Protein AF-E0WTP1-F1 (afdb_monomer_lite)

Structure (mmCIF, N/CA/C/O backbone):
data_AF-E0WTP1-F1
#
_entry.id   AF-E0WTP1-F1
#
loop_
_atom_site.group_PDB
_atom_site.id
_atom_site.type_symbol
_atom_site.label_atom_id
_atom_site.label_alt_id
_atom_site.label_comp_id
_atom_site.label_asym_id
_atom_site.label_entity_id
_atom_site.label_seq_id
_atom_site.pdbx_PDB_ins_code
_atom_site.Cartn_x
_atom_site.Cartn_y
_atom_site.Cartn_z
_atom_site.occupancy
_atom_site.B_iso_or_equiv
_atom_site.auth_seq_id
_atom_site.auth_comp_id
_atom_site.auth_asym_id
_atom_site.auth_atom_id
_atom_site.pdbx_PDB_model_num
ATOM 1 N N . MET A 1 1 ? 12.013 26.758 -5.369 1.00 55.50 1 MET A N 1
ATOM 2 C CA . MET A 1 1 ? 10.689 26.614 -6.030 1.00 55.50 1 MET A CA 1
ATOM 3 C C . MET A 1 1 ? 10.689 25.298 -6.785 1.00 55.50 1 MET A C 1
ATOM 5 O O . MET A 1 1 ? 11.693 25.031 -7.434 1.00 55.50 1 MET A O 1
ATOM 9 N N . LEU A 1 2 ? 9.640 24.478 -6.653 1.00 48.84 2 LEU A N 1
ATOM 10 C CA . LEU A 1 2 ? 9.527 23.206 -7.373 1.00 48.84 2 LEU A CA 1
ATOM 11 C C . LEU A 1 2 ? 8.670 23.411 -8.627 1.00 48.84 2 LEU A C 1
ATOM 13 O O . LEU A 1 2 ? 7.557 23.926 -8.517 1.00 48.84 2 LEU A O 1
ATOM 17 N N . VAL A 1 3 ? 9.185 23.055 -9.804 1.00 50.84 3 VAL A N 1
ATOM 18 C CA . VAL A 1 3 ? 8.462 23.188 -11.080 1.00 50.84 3 VAL A CA 1
ATOM 19 C C . VAL A 1 3 ? 8.437 21.849 -11.796 1.00 50.84 3 VAL A C 1
ATOM 21 O O . VAL A 1 3 ? 9.481 21.232 -11.998 1.00 50.84 3 VAL A O 1
ATOM 24 N N . ASN A 1 4 ? 7.246 21.426 -12.212 1.00 54.38 4 ASN A N 1
ATOM 25 C CA . ASN A 1 4 ? 7.058 20.210 -12.990 1.00 54.38 4 ASN A CA 1
ATOM 26 C C . ASN A 1 4 ? 7.478 20.453 -14.451 1.00 54.38 4 ASN A C 1
ATOM 28 O O . ASN A 1 4 ? 6.898 21.308 -15.123 1.00 54.38 4 ASN A O 1
ATOM 32 N N . GLN A 1 5 ? 8.471 19.706 -14.944 1.00 54.81 5 GLN A N 1
ATOM 33 C CA . GLN A 1 5 ? 8.899 19.734 -16.352 1.00 54.81 5 GLN A CA 1
ATOM 34 C C . GLN A 1 5 ? 8.625 18.407 -17.076 1.00 54.81 5 GLN A C 1
ATOM 36 O O . GLN A 1 5 ? 9.359 17.986 -17.972 1.00 54.81 5 GLN A O 1
ATOM 41 N N . GLY A 1 6 ? 7.562 17.707 -16.684 1.00 63.69 6 GLY A N 1
ATOM 42 C CA . GLY A 1 6 ? 7.139 16.449 -17.292 1.00 63.69 6 GLY A CA 1
ATOM 43 C C . GLY A 1 6 ? 7.924 15.234 -16.794 1.00 63.69 6 GLY A C 1
ATOM 44 O O . GLY A 1 6 ? 7.341 14.365 -16.153 1.00 63.69 6 GLY A O 1
ATOM 45 N N . ARG A 1 7 ? 9.237 15.155 -17.070 1.00 54.88 7 ARG A N 1
ATOM 46 C CA . ARG A 1 7 ? 10.092 14.007 -16.680 1.00 54.88 7 ARG A CA 1
ATOM 47 C C . ARG A 1 7 ? 10.776 14.176 -15.320 1.00 54.88 7 ARG A C 1
ATOM 49 O O . ARG A 1 7 ? 11.062 13.169 -14.679 1.00 54.88 7 ARG A O 1
ATOM 56 N N . TYR A 1 8 ? 10.986 15.419 -14.883 1.00 54.97 8 TYR A N 1
ATOM 57 C CA . TYR A 1 8 ? 11.596 15.775 -13.602 1.00 54.97 8 TYR A CA 1
ATOM 58 C C . TYR A 1 8 ? 10.836 16.919 -12.908 1.00 54.97 8 TYR A C 1
ATOM 60 O O . TYR A 1 8 ? 10.364 17.848 -13.568 1.00 54.97 8 TYR A O 1
ATOM 68 N N . ASP A 1 9 ? 10.724 16.839 -11.586 1.00 64.75 9 ASP A N 1
ATOM 69 C CA . ASP A 1 9 ? 10.440 17.942 -10.688 1.00 64.75 9 ASP A CA 1
ATOM 70 C C . ASP A 1 9 ? 11.772 18.640 -10.444 1.00 64.75 9 ASP A C 1
ATOM 72 O O . ASP A 1 9 ? 12.748 18.017 -10.031 1.00 64.75 9 ASP A O 1
ATOM 76 N N . VAL A 1 10 ? 11.845 19.932 -10.739 1.00 67.62 10 VAL A N 1
ATOM 77 C CA . VAL A 1 10 ? 13.088 20.690 -10.586 1.00 67.62 10 VAL A CA 1
ATOM 78 C C . VAL A 1 10 ? 12.985 21.544 -9.337 1.00 67.62 10 VAL A C 1
ATOM 80 O O . VAL A 1 10 ? 12.132 22.429 -9.266 1.00 67.62 10 VAL A O 1
ATOM 83 N N . LEU A 1 11 ? 13.856 21.293 -8.359 1.00 66.31 11 LEU A N 1
ATOM 84 C CA . LEU A 1 11 ? 14.077 22.196 -7.238 1.00 66.31 11 LEU A CA 1
ATOM 85 C C . LEU A 1 11 ? 15.126 23.224 -7.634 1.00 66.31 11 LEU A C 1
ATOM 87 O O . LEU A 1 11 ? 16.300 22.904 -7.799 1.00 66.31 11 LEU A O 1
ATOM 91 N N . THR A 1 12 ? 14.698 24.474 -7.709 1.00 80.19 12 THR A N 1
ATOM 92 C CA . THR A 1 12 ? 15.610 25.609 -7.804 1.00 80.19 12 THR A CA 1
ATOM 93 C C . THR A 1 12 ? 15.882 26.177 -6.413 1.00 80.19 12 THR A C 1
ATOM 95 O O . THR A 1 12 ? 14.930 26.566 -5.716 1.00 80.19 12 THR A O 1
ATOM 98 N N . VAL A 1 13 ? 17.161 26.256 -6.037 1.00 81.19 13 VAL A N 1
ATOM 99 C CA . VAL A 1 13 ? 17.663 26.909 -4.819 1.00 81.19 13 VAL A CA 1
ATOM 100 C C . VAL A 1 13 ? 18.606 28.041 -5.222 1.00 81.19 13 VAL A C 1
ATOM 102 O O . VAL A 1 13 ? 19.482 27.856 -6.059 1.00 81.19 13 VAL A O 1
ATOM 105 N N . THR A 1 14 ? 18.443 29.225 -4.636 1.00 86.12 14 THR A N 1
ATOM 106 C CA . THR A 1 14 ? 19.376 30.341 -4.844 1.00 86.12 14 THR A CA 1
ATOM 107 C C . THR A 1 14 ? 20.302 30.448 -3.641 1.00 86.12 14 THR A C 1
ATOM 109 O O . THR A 1 14 ? 19.831 30.645 -2.521 1.00 86.12 14 THR A O 1
ATOM 112 N N . ILE A 1 15 ? 21.611 30.330 -3.867 1.00 79.88 15 ILE A N 1
ATOM 113 C CA . ILE A 1 15 ? 22.646 30.464 -2.836 1.00 79.88 15 ILE A CA 1
ATOM 114 C C . ILE A 1 15 ? 23.681 31.475 -3.336 1.00 79.88 15 ILE A C 1
ATOM 116 O O . ILE A 1 15 ? 24.300 31.268 -4.376 1.00 79.88 15 ILE A O 1
ATOM 120 N N . ASN A 1 16 ? 23.883 32.569 -2.592 1.00 85.62 16 ASN A N 1
ATOM 121 C CA . ASN A 1 16 ? 24.826 33.648 -2.933 1.00 85.62 16 ASN A CA 1
ATOM 122 C C . ASN A 1 16 ? 24.645 34.188 -4.366 1.00 85.62 16 ASN A C 1
ATOM 124 O O . ASN A 1 16 ? 25.599 34.218 -5.145 1.00 85.62 16 ASN A O 1
ATOM 128 N N . ASP A 1 17 ? 23.409 34.544 -4.729 1.00 85.44 17 ASP A N 1
ATOM 129 C CA . ASP A 1 17 ? 23.017 35.033 -6.064 1.00 85.44 17 ASP A CA 1
ATOM 130 C C . ASP A 1 17 ? 23.322 34.076 -7.231 1.00 85.44 17 ASP A C 1
ATOM 132 O O . ASP A 1 17 ? 23.240 34.453 -8.401 1.00 85.44 17 ASP A O 1
ATOM 136 N N . LYS A 1 18 ? 23.634 32.810 -6.932 1.00 76.88 18 LYS A N 1
ATOM 137 C CA . LYS A 1 18 ? 23.746 31.738 -7.918 1.00 76.88 18 LYS A CA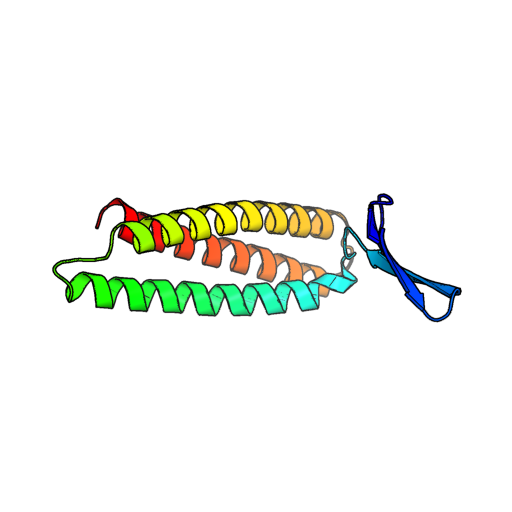 1
ATOM 138 C C . LYS A 1 18 ? 22.563 30.798 -7.798 1.00 76.88 18 LYS A C 1
ATOM 140 O O . LYS A 1 18 ? 22.194 30.367 -6.707 1.00 76.88 18 LYS A O 1
ATOM 145 N N . GLU A 1 19 ? 21.968 30.497 -8.941 1.00 89.31 19 GLU A N 1
ATOM 146 C CA . GLU A 1 19 ? 20.878 29.541 -9.053 1.00 89.31 19 GLU A CA 1
ATOM 147 C C . GLU A 1 19 ? 21.453 28.127 -9.200 1.00 89.31 19 GLU A C 1
ATOM 149 O O . GLU A 1 19 ? 22.169 27.837 -10.158 1.00 89.31 19 GLU A O 1
ATOM 154 N N . GLU A 1 20 ? 21.139 27.254 -8.249 1.00 83.38 20 GLU A N 1
ATOM 155 C CA . GLU A 1 20 ? 21.410 25.822 -8.312 1.00 83.38 20 GLU A CA 1
ATOM 156 C C . GLU A 1 20 ? 20.105 25.077 -8.614 1.00 83.38 20 GLU A C 1
ATOM 158 O O . GLU A 1 20 ? 19.046 25.375 -8.050 1.00 83.38 20 GLU A O 1
ATOM 163 N N . LYS A 1 21 ? 20.172 24.119 -9.542 1.00 84.62 21 LYS A N 1
ATOM 164 C CA . LYS A 1 21 ? 19.029 23.312 -9.973 1.00 84.62 21 LYS A CA 1
ATOM 165 C C . LYS A 1 21 ? 19.283 21.855 -9.631 1.00 84.62 21 LYS A C 1
ATOM 167 O O . LYS A 1 21 ? 20.293 21.293 -10.042 1.00 84.62 21 LYS A O 1
ATOM 172 N N . HIS A 1 22 ? 18.330 21.248 -8.938 1.00 69.19 22 HIS A N 1
ATOM 173 C CA . HIS A 1 22 ? 18.320 19.821 -8.646 1.00 69.19 22 HIS A CA 1
ATOM 174 C C . HIS A 1 22 ? 17.117 19.180 -9.330 1.00 69.19 22 HIS A C 1
ATOM 176 O O . HIS A 1 22 ? 15.972 19.551 -9.068 1.00 69.19 22 HIS A O 1
ATOM 182 N N . GLU A 1 23 ? 17.382 18.234 -10.226 1.00 67.88 23 GLU A N 1
ATOM 183 C CA . GLU A 1 23 ? 16.361 17.518 -10.989 1.00 67.88 23 GLU A CA 1
ATOM 184 C C . GLU A 1 23 ? 15.982 16.214 -10.276 1.00 67.88 23 GLU A C 1
ATOM 186 O O . GLU A 1 23 ? 16.836 15.374 -9.992 1.00 67.88 23 GLU A O 1
ATOM 191 N N . PHE A 1 24 ? 14.691 16.023 -10.015 1.00 51.00 24 PHE A N 1
ATOM 192 C CA . PHE A 1 24 ? 14.128 14.829 -9.387 1.00 51.00 24 PHE A CA 1
ATOM 193 C C . PHE A 1 24 ? 13.187 14.132 -10.371 1.00 51.00 24 PHE A C 1
ATOM 195 O O . PHE A 1 24 ? 12.200 14.735 -10.763 1.00 51.00 24 PHE A O 1
ATOM 202 N N . PRO A 1 25 ? 13.425 12.891 -10.815 1.00 54.12 25 PRO A N 1
ATOM 203 C CA . PRO A 1 25 ? 12.554 12.253 -11.805 1.00 54.12 25 PRO A CA 1
ATOM 204 C C . PRO A 1 25 ? 11.110 12.077 -11.291 1.00 54.12 25 PRO A C 1
ATOM 206 O O . PRO A 1 25 ? 10.890 11.449 -10.259 1.00 54.12 25 PRO A O 1
ATOM 209 N N . ILE A 1 26 ? 10.120 12.579 -12.047 1.00 57.97 26 ILE A N 1
ATOM 210 C CA . ILE A 1 26 ? 8.668 12.523 -11.726 1.00 57.97 26 ILE A CA 1
ATOM 211 C C . ILE A 1 26 ? 8.157 11.0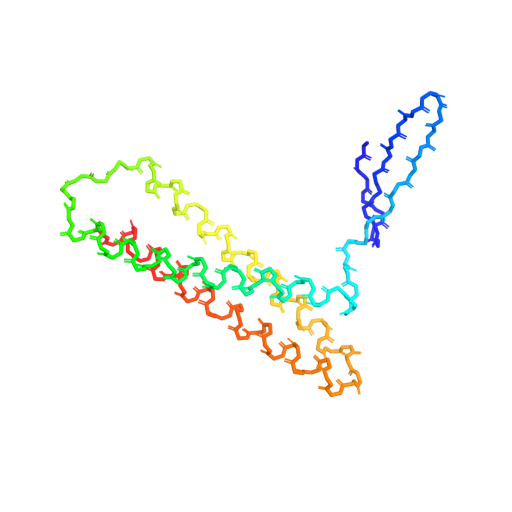76 -11.777 1.00 57.97 26 ILE A C 1
ATOM 213 O O . ILE A 1 26 ? 7.276 10.657 -11.022 1.00 57.97 26 ILE A O 1
ATOM 217 N N . PHE A 1 27 ? 8.766 10.271 -12.644 1.00 59.69 27 PHE A N 1
ATOM 218 C CA . PHE A 1 27 ? 8.623 8.827 -12.648 1.00 59.69 27 PHE A CA 1
ATOM 219 C C . PHE A 1 27 ? 10.018 8.235 -12.511 1.00 59.69 27 PHE A C 1
ATOM 221 O O . PHE A 1 27 ? 10.746 8.228 -13.504 1.00 59.69 27 PHE A O 1
ATOM 228 N N . PRO A 1 28 ? 10.426 7.730 -11.331 1.00 58.84 28 PRO A N 1
ATOM 229 C CA . PRO A 1 28 ? 11.561 6.828 -11.305 1.00 58.84 28 PRO A CA 1
ATOM 230 C C . PRO A 1 28 ? 11.292 5.728 -12.334 1.00 58.84 28 PRO A C 1
ATOM 232 O O . PRO A 1 28 ? 10.203 5.134 -12.346 1.00 58.84 28 PRO A O 1
ATOM 235 N N . GLY A 1 29 ? 12.252 5.511 -13.230 1.00 71.88 29 GLY A N 1
ATOM 236 C CA . GLY A 1 29 ? 12.268 4.324 -14.070 1.00 71.88 29 GLY A CA 1
ATOM 237 C C . GLY A 1 29 ? 12.311 3.066 -13.200 1.00 71.88 29 GLY A C 1
ATOM 238 O O . GLY A 1 29 ? 12.235 3.126 -11.966 1.00 71.88 29 GLY A O 1
ATOM 239 N N . ILE A 1 30 ? 12.412 1.903 -13.832 1.00 78.12 30 ILE A N 1
ATOM 240 C CA . ILE A 1 30 ? 12.444 0.632 -13.101 1.00 78.12 30 ILE A CA 1
ATOM 241 C C . ILE A 1 30 ? 13.612 0.560 -12.099 1.00 78.12 30 ILE A C 1
ATOM 243 O O . ILE A 1 30 ? 13.537 -0.150 -11.101 1.00 78.12 30 ILE A O 1
ATOM 247 N N . GLU A 1 31 ? 14.646 1.379 -12.290 1.00 81.00 31 GLU A N 1
ATOM 248 C CA . GLU A 1 31 ? 15.793 1.539 -11.397 1.00 81.00 31 GLU A CA 1
ATOM 249 C C . GLU A 1 31 ? 15.398 2.028 -9.994 1.00 81.00 31 GLU A C 1
ATOM 251 O O . GLU A 1 31 ? 16.103 1.754 -9.026 1.00 81.00 31 GLU A O 1
ATOM 256 N N . GLY A 1 32 ? 14.262 2.721 -9.851 1.00 80.12 32 GLY A N 1
ATOM 257 C CA . GLY A 1 32 ? 13.735 3.137 -8.547 1.00 80.12 32 GLY A CA 1
ATOM 258 C C . GLY A 1 32 ? 12.914 2.065 -7.827 1.00 80.12 32 GLY A C 1
ATOM 259 O O . GLY A 1 32 ? 12.528 2.267 -6.675 1.00 80.12 32 GLY A O 1
ATOM 260 N N . MET A 1 33 ? 12.645 0.923 -8.469 1.00 87.00 33 MET A N 1
ATOM 261 C CA . MET A 1 33 ? 11.857 -0.167 -7.891 1.00 87.00 33 MET A CA 1
ATOM 262 C C . MET A 1 33 ? 12.391 -0.661 -6.536 1.00 87.00 33 MET A C 1
ATOM 264 O O . MET A 1 33 ? 11.562 -0.846 -5.647 1.00 87.00 33 MET A O 1
ATOM 268 N N . PRO A 1 34 ? 13.711 -0.837 -6.30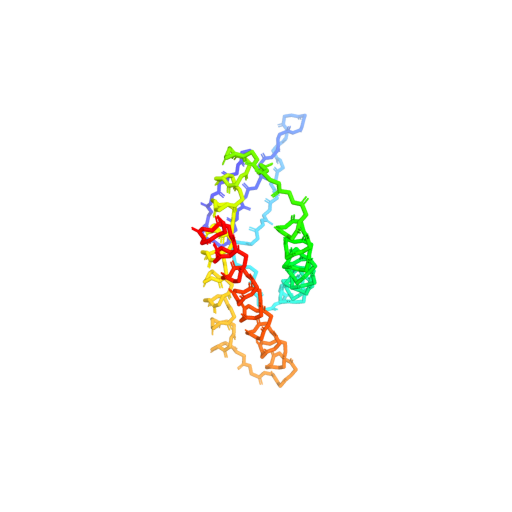4 1.00 87.56 34 PRO A N 1
ATOM 269 C CA . PRO A 1 34 ? 14.208 -1.310 -5.010 1.00 87.56 34 PRO A CA 1
ATOM 270 C C . PRO A 1 34 ? 13.807 -0.408 -3.835 1.00 87.56 34 PRO A C 1
ATOM 272 O O . PRO A 1 34 ? 13.384 -0.909 -2.796 1.00 87.56 34 PRO A O 1
ATOM 275 N N . LEU A 1 35 ? 13.870 0.916 -4.015 1.00 85.12 35 LEU A N 1
ATOM 276 C CA . LEU A 1 35 ? 13.481 1.887 -2.986 1.00 85.12 35 LEU A CA 1
ATOM 277 C C . LEU A 1 35 ? 11.972 1.860 -2.736 1.00 85.12 35 LEU A C 1
ATOM 279 O O . LEU A 1 35 ? 11.526 1.862 -1.593 1.00 85.12 35 LEU A O 1
ATOM 283 N N . VAL A 1 36 ? 11.181 1.783 -3.810 1.00 88.88 36 VAL A N 1
ATOM 284 C CA . VAL A 1 36 ? 9.722 1.675 -3.697 1.00 88.88 36 VAL A CA 1
ATOM 285 C C . VAL A 1 36 ? 9.318 0.375 -2.997 1.00 88.88 36 VAL A C 1
ATOM 287 O O . VAL A 1 36 ? 8.412 0.389 -2.171 1.00 88.88 36 VAL A O 1
ATOM 290 N N . LEU A 1 37 ? 9.989 -0.742 -3.286 1.00 91.88 37 LEU A N 1
ATOM 291 C CA . LEU A 1 37 ? 9.738 -2.015 -2.611 1.00 91.88 37 LEU A CA 1
ATOM 292 C C . LEU A 1 37 ? 10.058 -1.938 -1.120 1.00 91.88 37 LEU A C 1
ATOM 294 O O . LEU A 1 37 ? 9.248 -2.393 -0.321 1.00 91.88 37 LEU A O 1
ATOM 298 N N . GLN A 1 38 ? 11.188 -1.338 -0.744 1.00 90.31 38 GLN A N 1
ATOM 299 C CA . GLN A 1 38 ? 11.545 -1.154 0.662 1.00 90.31 38 GLN A CA 1
ATOM 300 C C . GLN A 1 38 ? 10.467 -0.365 1.416 1.00 90.31 38 GLN A C 1
ATOM 302 O O . GLN A 1 38 ? 10.039 -0.779 2.490 1.00 90.31 38 GLN A O 1
ATOM 307 N N . GLU A 1 39 ? 9.987 0.726 0.826 1.00 90.69 39 GLU A N 1
ATOM 308 C CA . GLU A 1 39 ? 8.938 1.552 1.420 1.00 90.69 39 GLU A CA 1
ATOM 309 C C . GLU A 1 39 ? 7.608 0.788 1.554 1.00 90.69 39 GLU A C 1
ATOM 311 O O . GLU A 1 39 ? 6.958 0.822 2.600 1.00 90.69 39 GLU A O 1
ATOM 316 N N . LEU A 1 40 ? 7.229 0.011 0.534 1.00 93.69 40 LEU A N 1
ATOM 317 C CA . LEU A 1 40 ? 6.042 -0.845 0.592 1.00 93.69 40 LEU A CA 1
ATOM 318 C C . LEU A 1 40 ? 6.174 -1.962 1.642 1.00 93.69 40 LEU A C 1
ATOM 320 O O . LEU A 1 40 ? 5.187 -2.299 2.288 1.00 93.69 40 LEU A O 1
ATOM 324 N N . MET A 1 41 ? 7.364 -2.527 1.853 1.00 95.12 41 MET A N 1
ATOM 325 C CA . MET A 1 41 ? 7.590 -3.522 2.912 1.00 95.12 41 MET A CA 1
ATOM 326 C C . MET A 1 41 ? 7.410 -2.908 4.305 1.00 95.12 41 MET A C 1
ATOM 328 O O . MET A 1 41 ? 6.757 -3.515 5.155 1.00 95.12 41 MET A O 1
ATOM 332 N N . THR A 1 42 ? 7.920 -1.693 4.524 1.00 92.94 42 THR A N 1
ATOM 333 C CA . THR A 1 42 ? 7.701 -0.947 5.773 1.00 92.94 42 THR A CA 1
ATOM 334 C C . THR A 1 42 ? 6.213 -0.679 5.991 1.00 92.94 42 THR A C 1
ATOM 336 O O . THR A 1 42 ? 5.665 -1.074 7.018 1.00 92.94 42 THR A O 1
ATOM 339 N N . MET A 1 43 ? 5.519 -0.124 4.989 1.00 93.00 43 MET A N 1
ATOM 340 C CA . MET A 1 43 ? 4.073 0.117 5.072 1.00 93.00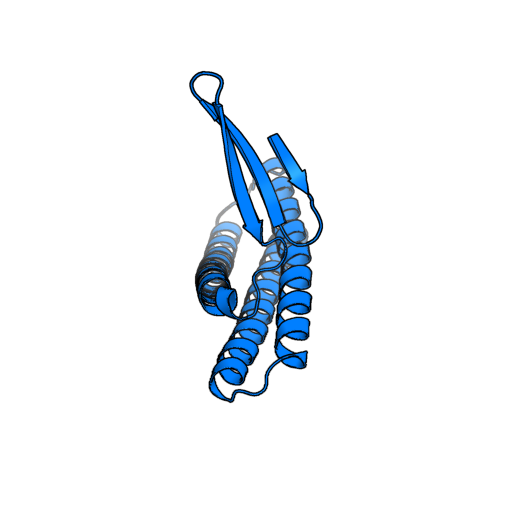 43 MET A CA 1
ATOM 341 C C . MET A 1 43 ? 3.269 -1.164 5.325 1.00 93.00 43 MET A C 1
ATOM 343 O O . MET A 1 43 ? 2.274 -1.136 6.051 1.00 93.00 43 MET A O 1
ATOM 347 N N . GLN A 1 44 ? 3.664 -2.293 4.736 1.00 96.19 44 GLN A N 1
ATOM 348 C CA . GLN A 1 44 ? 2.995 -3.576 4.945 1.00 96.19 44 GLN A CA 1
ATOM 349 C C . GLN A 1 44 ? 3.117 -4.038 6.403 1.00 96.19 44 GLN A C 1
ATOM 351 O O . GLN A 1 44 ? 2.107 -4.399 7.013 1.00 96.19 44 GLN A O 1
ATOM 356 N N . SER A 1 45 ? 4.317 -3.947 6.981 1.00 94.06 45 SER A N 1
ATOM 357 C CA . SER A 1 45 ? 4.555 -4.240 8.397 1.00 94.06 45 SER A CA 1
ATOM 358 C C . SER A 1 45 ? 3.762 -3.301 9.314 1.00 94.06 45 SER A C 1
ATOM 360 O O . SER A 1 45 ? 3.054 -3.760 10.215 1.00 94.06 45 SER A O 1
ATOM 362 N N . ASP A 1 46 ? 3.823 -1.994 9.058 1.00 93.31 46 ASP A N 1
ATOM 363 C CA . ASP A 1 46 ? 3.176 -0.979 9.893 1.00 93.31 46 ASP A CA 1
ATOM 364 C C . ASP A 1 46 ? 1.653 -1.112 9.870 1.00 93.31 46 ASP A C 1
ATOM 366 O O . ASP A 1 46 ? 1.011 -1.138 10.922 1.00 93.31 46 ASP A O 1
ATOM 370 N N . THR A 1 47 ? 1.061 -1.284 8.686 1.00 92.19 47 THR A N 1
ATOM 371 C CA . THR A 1 47 ? -0.393 -1.465 8.563 1.00 92.19 47 THR A CA 1
ATOM 372 C C . THR A 1 47 ? -0.874 -2.766 9.200 1.00 92.19 47 THR A C 1
ATOM 374 O O . THR A 1 47 ? -1.947 -2.790 9.804 1.00 92.19 47 THR A O 1
ATOM 377 N N . ALA A 1 48 ? -0.084 -3.843 9.148 1.00 93.88 48 ALA A N 1
ATOM 378 C CA . ALA A 1 48 ? -0.403 -5.083 9.857 1.00 93.88 48 ALA A CA 1
ATOM 379 C C . ALA A 1 48 ? -0.347 -4.902 11.386 1.00 93.88 48 ALA A C 1
ATOM 381 O O . ALA A 1 48 ? -1.225 -5.384 12.110 1.00 93.88 48 ALA A O 1
ATOM 382 N N . ALA A 1 49 ? 0.656 -4.179 11.895 1.00 93.31 49 ALA A N 1
ATOM 383 C CA . ALA A 1 49 ? 0.762 -3.852 13.314 1.00 93.31 49 ALA A CA 1
ATOM 384 C C . ALA A 1 49 ? -0.414 -2.978 13.784 1.00 93.31 49 ALA A C 1
ATOM 386 O O . ALA A 1 49 ? -1.005 -3.255 14.831 1.00 93.31 49 ALA A O 1
ATOM 387 N N . GLN A 1 50 ? -0.813 -1.991 12.977 1.00 91.25 50 GLN A N 1
ATOM 388 C CA . GLN A 1 50 ? -1.958 -1.120 13.244 1.00 91.25 50 GLN A CA 1
ATOM 389 C C . GLN A 1 50 ? -3.275 -1.901 13.328 1.00 91.25 50 GLN A C 1
ATOM 391 O O . GLN A 1 50 ? -4.043 -1.662 14.258 1.00 91.25 50 GLN A O 1
ATOM 396 N N . VAL A 1 51 ? -3.520 -2.882 12.445 1.00 91.06 51 VAL A N 1
ATOM 397 C CA . VAL A 1 51 ? -4.691 -3.781 12.551 1.00 91.06 51 VAL A CA 1
ATOM 398 C C . VAL A 1 51 ? -4.736 -4.462 13.921 1.00 91.06 51 VAL A C 1
ATOM 400 O O . VAL A 1 51 ? -5.782 -4.492 14.571 1.00 91.06 51 VAL A O 1
ATOM 403 N N . ASN A 1 52 ? -3.611 -5.029 14.361 1.00 89.31 52 ASN A N 1
ATOM 404 C CA . ASN A 1 52 ? -3.546 -5.762 15.624 1.00 89.31 52 ASN A CA 1
ATOM 405 C C . ASN A 1 52 ? -3.753 -4.845 16.833 1.00 89.31 52 ASN A C 1
ATOM 407 O O . ASN A 1 52 ? -4.442 -5.226 17.778 1.00 89.31 52 ASN A O 1
ATOM 411 N N . GLU A 1 53 ? -3.177 -3.646 16.801 1.00 88.31 53 GLU A N 1
ATOM 412 C CA . GLU A 1 53 ? -3.325 -2.664 17.872 1.00 88.31 53 GLU A CA 1
ATOM 413 C C . GLU A 1 53 ? -4.761 -2.135 17.967 1.00 88.31 53 GLU A C 1
ATOM 415 O O . GLU A 1 53 ? -5.332 -2.100 19.056 1.00 88.31 53 GLU A O 1
ATOM 420 N N . LEU A 1 54 ? -5.388 -1.809 16.832 1.00 86.12 54 LEU A N 1
ATOM 421 C CA . LEU A 1 54 ? -6.786 -1.370 16.783 1.00 86.12 54 LEU A CA 1
ATOM 422 C C . LEU A 1 54 ? -7.735 -2.429 17.341 1.00 86.12 54 LEU A C 1
ATOM 424 O O . LEU A 1 54 ? -8.556 -2.115 18.199 1.00 86.12 54 LEU A O 1
ATOM 428 N N . LYS A 1 55 ? -7.571 -3.697 16.943 1.00 85.06 55 LYS A N 1
ATOM 429 C CA . LYS A 1 55 ? -8.374 -4.806 17.488 1.00 85.06 55 LYS A CA 1
ATOM 430 C C . LYS A 1 55 ? -8.262 -4.915 19.011 1.00 85.06 55 LYS A C 1
ATOM 432 O O . LYS A 1 55 ? -9.269 -5.138 19.676 1.00 85.06 55 LYS A O 1
ATOM 437 N N . LYS A 1 56 ? -7.059 -4.738 19.573 1.00 83.75 56 LYS A N 1
ATOM 438 C CA . LYS A 1 56 ? -6.851 -4.744 21.031 1.00 83.75 56 LYS A CA 1
ATOM 439 C C . LYS A 1 56 ? -7.536 -3.554 21.697 1.00 83.75 56 LYS A C 1
ATOM 441 O O . LYS A 1 56 ? -8.242 -3.739 22.683 1.00 83.75 56 LYS A O 1
ATOM 446 N N . ARG A 1 57 ? -7.365 -2.344 21.161 1.00 78.56 57 ARG A N 1
ATOM 447 C CA . ARG A 1 57 ? -7.937 -1.126 21.756 1.00 78.56 57 ARG A CA 1
ATOM 448 C C . ARG A 1 57 ? -9.458 -1.112 21.730 1.00 78.56 57 ARG A C 1
ATOM 450 O O . ARG A 1 57 ? -10.059 -0.771 22.743 1.00 78.56 57 ARG A O 1
ATOM 457 N N . MET A 1 58 ? -10.069 -1.551 20.632 1.00 74.56 58 MET A N 1
ATOM 458 C CA . MET A 1 58 ? -11.528 -1.675 20.533 1.00 74.56 58 MET A CA 1
ATOM 459 C C . MET A 1 58 ? -12.111 -2.662 21.547 1.00 74.56 58 MET A C 1
ATOM 461 O O . MET A 1 58 ? -13.244 -2.501 21.974 1.00 74.56 58 MET A O 1
ATOM 465 N N . SER A 1 59 ? -11.336 -3.660 21.984 1.00 68.50 59 SER A N 1
ATOM 466 C CA . SER A 1 59 ? -11.775 -4.582 23.037 1.00 68.50 59 SER A CA 1
ATOM 467 C C . SER A 1 59 ? -11.689 -4.008 24.460 1.00 68.50 59 SER A C 1
ATOM 469 O O . SER A 1 59 ? -12.135 -4.666 25.398 1.00 68.50 59 SER A O 1
ATOM 471 N N . CYS A 1 60 ? -11.105 -2.815 24.645 1.00 63.56 60 CYS A N 1
ATOM 472 C CA . CYS A 1 60 ? -10.765 -2.274 25.966 1.00 63.56 60 CYS A CA 1
ATOM 473 C C . CYS A 1 60 ? -11.305 -0.866 26.279 1.00 63.56 60 CYS A C 1
ATOM 475 O O . CYS A 1 60 ? -11.143 -0.437 27.419 1.00 63.56 60 CYS A O 1
ATOM 477 N N . PHE A 1 61 ? -11.908 -0.135 25.335 1.00 55.53 61 PHE A N 1
ATOM 478 C CA . PHE A 1 61 ? -12.314 1.262 25.553 1.00 55.53 61 PHE A CA 1
ATOM 479 C C . PHE A 1 61 ? -13.803 1.518 25.288 1.00 55.53 61 PHE A C 1
ATOM 481 O O . PHE A 1 61 ? -14.292 1.244 24.200 1.00 55.53 61 PHE A O 1
ATOM 488 N N . ASP A 1 62 ? -14.470 2.148 26.264 1.00 56.91 62 ASP A N 1
ATOM 489 C CA . ASP A 1 62 ? -15.864 2.630 26.193 1.00 56.91 62 ASP A CA 1
ATOM 490 C C . ASP A 1 62 ? -16.012 4.002 25.498 1.00 56.91 62 ASP A C 1
ATOM 492 O O . ASP A 1 62 ? -17.123 4.485 25.298 1.00 56.91 62 ASP A O 1
ATOM 496 N N . SER A 1 63 ? -14.914 4.676 25.136 1.00 57.44 63 SER A N 1
ATOM 497 C CA . SER A 1 63 ? -14.983 5.919 24.354 1.00 57.44 63 SER A CA 1
ATOM 498 C C . SER A 1 63 ? -13.693 6.163 23.575 1.00 57.44 63 SER A C 1
ATOM 500 O O . SER A 1 63 ? -12.640 6.448 24.144 1.00 57.44 63 SER A O 1
ATOM 502 N N . VAL A 1 64 ? -13.771 6.032 22.252 1.00 63.06 64 VAL A N 1
ATOM 503 C CA . VAL A 1 64 ? -12.746 6.536 21.334 1.00 63.06 64 VAL A CA 1
ATOM 504 C C . VAL A 1 64 ? -13.112 7.982 20.988 1.00 63.06 64 VAL A C 1
ATOM 506 O O . VAL A 1 64 ? -14.286 8.287 20.782 1.00 63.06 64 VAL A O 1
ATOM 509 N N . ILE A 1 65 ? -12.133 8.890 20.956 1.00 69.31 65 ILE A N 1
ATOM 510 C CA . ILE A 1 65 ? -12.359 10.299 20.606 1.00 69.31 65 ILE A CA 1
ATOM 511 C C . ILE A 1 65 ? -12.733 10.374 19.117 1.00 69.31 65 ILE A C 1
ATOM 513 O O . ILE A 1 65 ? -11.925 10.050 18.249 1.00 69.31 65 ILE A O 1
ATOM 517 N N . GLU A 1 66 ? -13.961 10.803 18.819 1.00 74.06 66 GLU A N 1
ATOM 518 C CA . GLU A 1 66 ? -14.548 10.824 17.467 1.00 74.06 66 GLU A CA 1
ATOM 519 C C . GLU A 1 66 ? -13.668 11.560 16.433 1.00 74.06 66 GLU A C 1
ATOM 521 O O . GLU A 1 66 ? -13.525 11.117 15.293 1.00 74.06 66 GLU A O 1
ATOM 526 N N . GLU A 1 67 ? -12.997 12.642 16.837 1.00 75.75 67 GLU A N 1
ATOM 527 C CA . GLU A 1 67 ? -12.097 13.419 15.972 1.00 75.75 67 GLU A CA 1
ATOM 528 C C . GLU A 1 67 ? -10.849 12.628 15.528 1.00 75.75 67 GLU A C 1
ATOM 530 O O . GLU A 1 67 ? -10.438 12.689 14.361 1.00 75.75 67 GLU A O 1
ATOM 535 N N . GLU A 1 68 ? -10.267 11.833 16.429 1.00 79.56 68 GLU A N 1
ATOM 536 C CA . GLU A 1 68 ? -9.111 10.985 16.118 1.00 79.56 68 GLU A CA 1
ATOM 537 C C . GLU A 1 68 ? -9.510 9.860 15.152 1.00 79.56 68 GLU A C 1
ATOM 539 O O . GLU A 1 68 ? -8.782 9.564 14.200 1.00 79.56 68 GLU A O 1
ATOM 544 N N . VAL A 1 69 ? -10.708 9.290 15.334 1.00 82.44 69 VAL A N 1
ATOM 545 C CA . VAL A 1 69 ? -11.284 8.278 14.432 1.00 82.44 69 VAL A CA 1
ATOM 546 C C . VAL A 1 69 ? -11.476 8.847 13.032 1.00 82.44 69 VAL A C 1
ATOM 548 O O . VAL A 1 69 ? -11.046 8.234 12.052 1.00 82.44 69 VAL A O 1
ATOM 551 N N . MET A 1 70 ? -12.058 10.041 12.917 1.00 83.50 70 MET A N 1
ATOM 552 C CA . MET A 1 70 ? -12.276 10.690 11.622 1.00 83.50 70 MET A CA 1
ATOM 553 C C . MET A 1 70 ? -10.961 10.995 10.896 1.00 83.50 70 MET A C 1
ATOM 555 O O . MET A 1 70 ? -10.858 10.779 9.683 1.00 83.50 70 MET A O 1
ATOM 559 N N . THR A 1 71 ? -9.932 11.420 11.632 1.00 85.19 71 THR A N 1
ATOM 560 C CA . THR A 1 71 ? -8.588 11.651 11.081 1.00 85.19 71 THR A CA 1
ATOM 561 C C . THR A 1 71 ? -7.949 10.353 10.579 1.00 85.19 71 THR A C 1
ATOM 563 O O . THR A 1 71 ? -7.391 10.311 9.475 1.00 85.19 71 THR A O 1
ATOM 566 N N . LEU A 1 72 ? -8.077 9.261 11.338 1.00 86.06 72 LEU A N 1
ATOM 567 C CA . LEU A 1 72 ? -7.594 7.942 10.926 1.00 86.06 72 LEU A CA 1
ATOM 568 C C . LEU A 1 72 ? -8.328 7.447 9.674 1.00 86.06 72 LEU A C 1
ATOM 570 O O . LEU A 1 72 ? -7.682 7.017 8.718 1.00 86.06 72 LEU A O 1
ATOM 574 N N . ILE A 1 73 ? -9.658 7.576 9.616 1.00 86.38 73 ILE A N 1
ATOM 575 C CA . ILE A 1 73 ? -10.455 7.204 8.438 1.00 86.38 73 ILE A CA 1
ATOM 576 C C . ILE A 1 73 ? -9.972 7.954 7.191 1.00 86.38 73 ILE A C 1
ATOM 578 O O . ILE A 1 73 ? -9.782 7.339 6.136 1.00 86.38 73 ILE A O 1
ATOM 582 N N . ALA A 1 74 ? -9.758 9.270 7.289 1.00 87.88 74 ALA A N 1
ATOM 583 C CA . ALA A 1 74 ? -9.244 10.065 6.177 1.00 87.88 74 ALA A CA 1
ATOM 584 C C . ALA A 1 74 ? -7.859 9.570 5.725 1.00 87.88 74 ALA A C 1
ATOM 586 O O . ALA A 1 74 ? -7.647 9.345 4.532 1.00 87.88 74 ALA A O 1
ATOM 587 N N . THR A 1 75 ? -6.963 9.306 6.677 1.00 89.06 75 THR A N 1
ATOM 588 C CA . THR A 1 75 ? -5.606 8.801 6.419 1.00 89.06 75 THR A CA 1
ATOM 589 C C . THR A 1 75 ? -5.624 7.476 5.651 1.00 89.06 75 THR A C 1
ATOM 591 O O . THR A 1 75 ? -4.997 7.367 4.597 1.00 89.06 75 THR A O 1
ATOM 594 N N . TYR A 1 76 ? -6.402 6.481 6.091 1.00 89.44 76 TYR A N 1
ATOM 595 C CA . TYR A 1 76 ? -6.460 5.189 5.391 1.00 89.44 76 TYR A CA 1
ATOM 596 C C . TYR A 1 76 ? -7.172 5.269 4.036 1.00 89.44 76 TYR A C 1
ATOM 598 O O . TYR A 1 76 ? -6.870 4.489 3.131 1.00 89.44 76 TYR A O 1
ATOM 606 N N . ARG A 1 77 ? -8.097 6.218 3.839 1.00 87.25 77 ARG A N 1
ATOM 607 C CA . ARG A 1 77 ? -8.672 6.479 2.508 1.00 87.25 77 ARG A CA 1
ATOM 608 C C . ARG A 1 77 ? -7.621 7.027 1.543 1.00 87.25 77 ARG A C 1
ATOM 610 O O . ARG A 1 77 ? -7.571 6.557 0.406 1.00 87.25 77 ARG A O 1
ATOM 617 N N . VAL A 1 78 ? -6.781 7.960 1.996 1.00 88.88 78 VAL A N 1
ATOM 618 C CA . VAL A 1 78 ? -5.655 8.491 1.209 1.00 88.88 78 VAL A CA 1
ATOM 619 C C . VAL A 1 78 ? -4.658 7.380 0.887 1.00 88.88 78 VAL A C 1
ATOM 621 O O . VAL A 1 78 ? -4.390 7.146 -0.288 1.00 88.88 78 VAL A O 1
ATOM 624 N N . GLN A 1 79 ? -4.236 6.593 1.881 1.00 89.69 79 GLN A N 1
ATOM 625 C CA . GLN A 1 79 ? -3.316 5.471 1.663 1.00 89.69 79 GLN A CA 1
ATOM 626 C C . GLN A 1 79 ? -3.834 4.492 0.596 1.00 89.69 79 GLN A C 1
ATOM 628 O O . GLN A 1 79 ? -3.085 4.027 -0.261 1.00 89.69 79 GLN A O 1
ATOM 633 N N . ARG A 1 80 ? -5.138 4.189 0.593 1.00 89.69 80 ARG A N 1
ATOM 634 C CA . ARG A 1 80 ? -5.745 3.332 -0.438 1.00 89.69 80 ARG A CA 1
ATOM 635 C C . ARG A 1 80 ? -5.728 3.959 -1.833 1.00 89.69 80 ARG A C 1
ATOM 637 O O . ARG A 1 80 ? -5.581 3.228 -2.813 1.00 89.69 80 ARG A O 1
ATOM 644 N N . ALA A 1 81 ? -5.889 5.277 -1.940 1.00 84.81 81 ALA A N 1
ATOM 645 C CA . ALA A 1 81 ? -5.730 5.979 -3.210 1.00 84.81 81 ALA A CA 1
ATOM 646 C C . ALA A 1 81 ? -4.272 5.901 -3.698 1.00 84.81 81 ALA A C 1
ATOM 648 O O . ALA A 1 81 ? -4.038 5.590 -4.869 1.00 84.81 81 ALA A O 1
ATOM 649 N N . ASP A 1 82 ? -3.304 6.057 -2.794 1.00 86.06 82 ASP A N 1
ATOM 650 C CA . ASP A 1 82 ? -1.877 5.928 -3.107 1.00 86.06 82 ASP A CA 1
ATOM 651 C C . ASP A 1 82 ? -1.522 4.513 -3.580 1.00 86.06 82 ASP A C 1
ATOM 653 O O . ASP A 1 82 ? -0.783 4.349 -4.555 1.00 86.06 82 ASP A O 1
ATOM 657 N N . MET A 1 83 ? -2.126 3.473 -2.989 1.00 91.75 83 MET A N 1
ATOM 658 C CA . MET A 1 83 ? -1.959 2.084 -3.441 1.00 91.75 83 MET A CA 1
ATOM 659 C C . MET A 1 83 ? -2.376 1.881 -4.905 1.00 91.75 83 MET A C 1
ATOM 661 O O . MET A 1 83 ? -1.738 1.114 -5.629 1.00 91.75 83 MET A O 1
ATOM 665 N N . MET A 1 84 ? -3.396 2.598 -5.393 1.00 86.12 84 MET A N 1
ATOM 666 C CA . MET A 1 84 ? -3.736 2.582 -6.822 1.00 86.12 84 MET A CA 1
ATOM 667 C C . MET A 1 84 ? -2.650 3.252 -7.676 1.00 86.12 84 MET A C 1
ATOM 669 O O . MET A 1 84 ? -2.390 2.809 -8.797 1.00 86.12 84 MET A O 1
ATOM 673 N N . GLY A 1 85 ? -2.007 4.300 -7.158 1.00 85.31 85 GLY A N 1
ATOM 674 C CA . GLY A 1 85 ? -0.850 4.944 -7.780 1.00 85.31 85 GLY A CA 1
ATOM 675 C C . GLY A 1 85 ? 0.329 3.982 -7.929 1.00 85.31 85 GLY A C 1
ATOM 676 O O . GLY A 1 85 ? 0.848 3.814 -9.037 1.00 85.31 85 GLY A O 1
ATOM 677 N N . TYR A 1 86 ? 0.689 3.273 -6.856 1.00 89.75 86 TYR A N 1
ATOM 678 C CA . TYR A 1 86 ? 1.718 2.232 -6.906 1.00 89.75 86 TYR A CA 1
ATOM 679 C C . TYR A 1 86 ? 1.333 1.096 -7.855 1.00 89.75 86 TYR A C 1
ATOM 681 O O . TYR A 1 86 ? 2.149 0.699 -8.682 1.00 89.75 86 TYR A O 1
ATOM 689 N N . HIS A 1 87 ? 0.082 0.631 -7.841 1.00 89.25 87 HIS A N 1
ATOM 690 C CA . HIS A 1 87 ? -0.365 -0.421 -8.759 1.00 89.25 87 HIS A CA 1
ATOM 691 C C . HIS A 1 87 ? -0.173 -0.027 -10.230 1.00 89.25 87 HIS A C 1
ATOM 693 O O . HIS A 1 87 ? 0.312 -0.824 -11.038 1.00 89.25 87 HIS A O 1
ATOM 699 N N . ARG A 1 88 ? -0.533 1.210 -10.601 1.00 87.06 88 ARG A N 1
ATOM 700 C CA . ARG A 1 88 ? -0.317 1.728 -11.964 1.00 87.06 88 ARG A CA 1
ATOM 701 C C . ARG A 1 88 ? 1.167 1.794 -12.309 1.00 87.06 88 ARG A C 1
ATOM 703 O O . ARG A 1 88 ? 1.538 1.393 -13.407 1.00 87.06 88 ARG A O 1
ATOM 710 N N . ARG A 1 89 ? 2.010 2.244 -11.374 1.00 87.69 89 ARG A N 1
ATOM 711 C CA . ARG A 1 89 ? 3.469 2.289 -11.546 1.00 87.69 89 ARG A CA 1
ATOM 712 C C . ARG A 1 89 ? 4.056 0.897 -11.795 1.00 87.69 89 ARG A C 1
ATOM 714 O O . ARG A 1 89 ? 4.767 0.713 -12.774 1.00 87.69 89 ARG A O 1
ATOM 721 N N . PHE A 1 90 ? 3.703 -0.088 -10.970 1.00 90.44 90 PHE A N 1
ATOM 722 C CA . PHE A 1 90 ? 4.152 -1.473 -11.136 1.00 90.44 90 PHE A CA 1
ATOM 723 C C . PHE A 1 90 ? 3.622 -2.115 -12.422 1.00 90.44 90 PHE A C 1
ATOM 725 O O . PHE A 1 90 ? 4.349 -2.859 -13.072 1.00 90.44 90 PHE A O 1
ATOM 732 N N . SER A 1 91 ? 2.394 -1.785 -12.837 1.00 88.88 91 SER A N 1
ATOM 733 C CA . SER A 1 91 ? 1.853 -2.221 -14.134 1.00 88.88 91 SER A CA 1
ATOM 734 C C . SER A 1 91 ? 2.651 -1.635 -15.296 1.00 88.88 91 SER A C 1
ATOM 736 O O . SER A 1 91 ? 3.029 -2.366 -16.201 1.00 88.88 91 SER A O 1
ATOM 738 N N . HIS A 1 92 ? 2.972 -0.340 -15.237 1.00 86.44 92 HIS A N 1
ATOM 739 C CA . HIS A 1 92 ? 3.795 0.308 -16.252 1.00 86.44 92 HIS A CA 1
ATOM 740 C C . HIS A 1 92 ? 5.185 -0.327 -16.339 1.00 86.44 92 HIS A C 1
ATOM 742 O O . HIS A 1 92 ? 5.617 -0.689 -17.427 1.00 86.44 92 HIS A O 1
ATOM 748 N N . TRP A 1 93 ? 5.857 -0.530 -15.202 1.00 87.38 93 TRP A N 1
ATOM 749 C CA . TRP A 1 93 ? 7.154 -1.202 -15.187 1.00 87.38 93 TRP A CA 1
ATOM 750 C C . TRP A 1 93 ? 7.063 -2.627 -15.740 1.00 87.38 93 TRP A C 1
ATOM 752 O O . TRP A 1 93 ? 7.881 -2.982 -16.585 1.00 87.38 93 TRP A O 1
ATOM 762 N N . ARG A 1 94 ? 6.034 -3.402 -15.364 1.00 88.69 94 ARG A N 1
ATOM 763 C CA . ARG A 1 94 ? 5.773 -4.750 -15.902 1.00 88.69 94 ARG A CA 1
ATOM 764 C C . ARG A 1 94 ? 5.710 -4.789 -17.426 1.00 88.69 94 ARG A C 1
ATOM 766 O O . ARG A 1 94 ? 6.220 -5.719 -18.040 1.00 88.69 94 ARG A O 1
ATOM 773 N N . ASP A 1 95 ? 5.087 -3.790 -18.029 1.00 84.25 95 ASP A N 1
ATOM 774 C CA . ASP A 1 95 ? 4.902 -3.755 -19.476 1.00 84.25 95 ASP A CA 1
ATOM 775 C C . ASP A 1 95 ? 6.190 -3.308 -20.210 1.00 84.25 95 ASP A C 1
ATOM 777 O O . ASP A 1 95 ? 6.278 -3.414 -21.431 1.00 84.25 95 ASP A O 1
ATOM 781 N N . THR A 1 96 ? 7.211 -2.848 -19.471 1.00 79.75 96 THR A N 1
ATOM 782 C CA . THR A 1 96 ? 8.514 -2.400 -20.001 1.00 79.75 96 THR A CA 1
ATOM 783 C C . THR A 1 96 ? 9.670 -3.381 -19.770 1.00 79.75 96 THR A C 1
ATOM 785 O O . THR A 1 96 ? 10.757 -3.170 -20.309 1.00 79.75 96 THR A O 1
ATOM 788 N N . ILE A 1 97 ? 9.473 -4.450 -18.988 1.00 76.56 97 ILE A N 1
ATOM 789 C CA . ILE A 1 97 ? 10.571 -5.341 -18.587 1.00 76.56 97 ILE A CA 1
ATOM 790 C C . ILE A 1 97 ? 10.960 -6.344 -19.683 1.00 76.56 97 ILE A C 1
ATOM 792 O O . ILE A 1 97 ? 10.104 -6.914 -20.354 1.00 76.56 97 ILE A O 1
ATOM 796 N N . SER A 1 98 ? 12.257 -6.662 -19.770 1.00 64.12 98 SER A N 1
ATOM 797 C CA . SER A 1 98 ? 12.789 -7.827 -20.509 1.00 64.12 98 SER A CA 1
ATOM 798 C C . SER A 1 98 ? 13.553 -8.829 -19.617 1.00 64.12 98 SER A C 1
ATOM 800 O O . SER A 1 98 ? 13.975 -9.881 -20.092 1.00 64.12 98 SER A O 1
ATOM 802 N N . ASN A 1 99 ? 13.750 -8.516 -18.329 1.00 75.12 99 ASN A N 1
ATOM 803 C CA . ASN A 1 99 ? 14.639 -9.226 -17.404 1.00 75.12 99 ASN A CA 1
ATOM 804 C C . ASN A 1 99 ? 13.858 -10.031 -16.329 1.00 75.12 99 ASN A C 1
ATOM 806 O O . ASN A 1 99 ? 12.992 -9.473 -15.650 1.00 75.12 99 ASN A O 1
ATOM 810 N N . PRO A 1 100 ? 14.179 -11.322 -16.101 1.00 66.62 100 PRO A N 1
ATOM 811 C CA . PRO A 1 100 ? 13.522 -12.159 -15.090 1.00 66.62 100 PRO A CA 1
ATOM 812 C C . PRO A 1 100 ? 13.614 -11.670 -13.633 1.00 66.62 100 PRO A C 1
ATOM 814 O O . PRO A 1 100 ? 12.663 -11.864 -12.876 1.00 66.62 100 PRO A O 1
ATOM 817 N N . LEU A 1 101 ? 14.721 -11.043 -13.211 1.00 67.31 101 LEU A N 1
ATOM 818 C CA . LEU A 1 101 ? 14.869 -10.553 -11.826 1.00 67.31 101 LEU A CA 1
ATOM 819 C C . LEU A 1 101 ? 13.945 -9.364 -11.543 1.00 67.31 101 LEU A C 1
ATOM 821 O O . LEU A 1 101 ? 13.316 -9.284 -10.489 1.00 67.31 101 LEU A O 1
ATOM 825 N N . GLU A 1 102 ? 13.800 -8.478 -12.523 1.00 78.69 102 GLU A N 1
ATOM 826 C CA . GLU A 1 102 ? 12.852 -7.369 -12.467 1.00 78.69 102 GLU A CA 1
ATOM 827 C C . GLU A 1 102 ? 11.402 -7.887 -12.395 1.00 78.69 102 GLU A C 1
ATOM 829 O O . GLU A 1 102 ? 10.592 -7.346 -11.645 1.00 78.69 102 GLU A O 1
ATOM 834 N N . SER A 1 103 ? 11.086 -9.012 -13.052 1.00 85.12 103 SER A N 1
ATOM 835 C CA . SER A 1 103 ? 9.763 -9.646 -12.945 1.00 85.12 103 SER A CA 1
ATOM 836 C C . SER A 1 103 ? 9.422 -10.116 -11.524 1.00 85.12 103 SER A C 1
ATOM 838 O O . SER A 1 103 ? 8.254 -10.054 -11.135 1.00 85.12 103 SER A O 1
ATOM 840 N N . GLN A 1 104 ? 10.404 -10.583 -10.744 1.00 89.06 104 GLN A N 1
ATOM 841 C CA . GLN A 1 104 ? 10.178 -10.990 -9.350 1.00 89.06 104 GLN A CA 1
ATOM 842 C C . GLN A 1 104 ? 9.915 -9.780 -8.451 1.00 89.06 104 GLN A C 1
ATOM 844 O O . GLN A 1 104 ? 8.983 -9.808 -7.647 1.00 89.06 104 GLN A O 1
ATOM 849 N N . GLY A 1 105 ? 10.687 -8.702 -8.624 1.00 91.00 105 GLY A N 1
ATOM 850 C CA . GLY A 1 105 ? 10.462 -7.444 -7.908 1.00 91.00 105 GLY A CA 1
ATOM 851 C C . GLY A 1 105 ? 9.074 -6.865 -8.189 1.00 91.00 105 GLY A C 1
ATOM 852 O O . GLY A 1 105 ? 8.379 -6.439 -7.268 1.00 91.00 105 GLY A O 1
ATOM 853 N N . ILE A 1 106 ? 8.616 -6.940 -9.440 1.00 92.56 106 ILE A N 1
ATOM 854 C CA . ILE A 1 106 ? 7.269 -6.505 -9.811 1.00 92.56 106 ILE A CA 1
ATOM 855 C C . ILE A 1 106 ? 6.178 -7.354 -9.149 1.00 92.56 106 ILE A C 1
ATOM 857 O O . ILE A 1 106 ? 5.215 -6.802 -8.615 1.00 92.56 106 ILE A O 1
ATOM 861 N N . ALA A 1 107 ? 6.330 -8.681 -9.148 1.00 93.69 107 ALA A N 1
ATOM 862 C CA . ALA A 1 107 ? 5.383 -9.576 -8.484 1.00 93.69 107 ALA A CA 1
ATOM 863 C C . ALA A 1 107 ? 5.302 -9.304 -6.972 1.00 93.69 107 ALA A C 1
ATOM 865 O O . ALA A 1 107 ? 4.202 -9.201 -6.427 1.00 93.69 107 ALA A O 1
ATOM 866 N N . LEU A 1 108 ? 6.453 -9.115 -6.315 1.00 95.25 108 LEU A N 1
ATOM 867 C CA . LEU A 1 108 ? 6.514 -8.741 -4.902 1.00 95.25 108 LEU A CA 1
ATOM 868 C C . LEU A 1 108 ? 5.789 -7.415 -4.642 1.00 95.25 108 LEU A C 1
ATOM 870 O O . LEU A 1 108 ? 5.002 -7.324 -3.705 1.00 95.25 108 LEU A O 1
ATOM 874 N N . GLY A 1 109 ? 5.998 -6.406 -5.487 1.00 95.38 109 GLY A N 1
ATOM 875 C CA . GLY A 1 109 ? 5.317 -5.121 -5.342 1.00 95.38 109 GLY A CA 1
ATOM 876 C C . GLY A 1 109 ? 3.798 -5.234 -5.426 1.00 95.38 109 GLY A C 1
ATOM 877 O O . GLY A 1 109 ? 3.101 -4.667 -4.587 1.00 95.38 109 GLY A O 1
ATOM 878 N N . PHE A 1 110 ? 3.269 -6.014 -6.375 1.00 96.69 110 PHE A N 1
ATOM 879 C CA . PHE A 1 110 ? 1.827 -6.273 -6.443 1.00 96.69 110 PHE A CA 1
ATOM 880 C C . PHE A 1 110 ? 1.293 -6.963 -5.186 1.00 96.69 110 PHE A C 1
ATOM 882 O O . PHE A 1 110 ? 0.225 -6.583 -4.703 1.00 96.69 110 PHE A O 1
ATOM 889 N N . GLN A 1 111 ? 2.035 -7.929 -4.637 1.00 97.69 111 GLN A N 1
ATOM 890 C CA . GLN A 1 111 ? 1.650 -8.595 -3.395 1.00 97.69 111 GLN A CA 1
ATOM 891 C C . GLN A 1 111 ? 1.616 -7.612 -2.216 1.00 97.69 111 GLN A C 1
ATOM 893 O O . GLN A 1 111 ? 0.621 -7.558 -1.499 1.00 97.69 111 GLN A O 1
ATOM 898 N N . LEU A 1 112 ? 2.649 -6.780 -2.056 1.00 97.62 112 LEU A N 1
ATOM 899 C CA . LEU A 1 112 ? 2.706 -5.779 -0.986 1.00 97.62 112 LEU A CA 1
ATOM 900 C C . LEU A 1 112 ? 1.547 -4.777 -1.083 1.00 97.62 112 LEU A C 1
ATOM 902 O O . LEU A 1 112 ? 0.891 -4.491 -0.085 1.00 97.62 112 LEU A O 1
ATOM 906 N N . ILE A 1 113 ? 1.242 -4.288 -2.290 1.00 96.88 113 ILE A N 1
ATOM 907 C CA . ILE A 1 113 ? 0.107 -3.381 -2.533 1.00 96.88 113 ILE A CA 1
ATOM 908 C C . ILE A 1 113 ? -1.220 -4.040 -2.133 1.00 96.88 113 ILE A C 1
ATOM 910 O O . ILE A 1 113 ? -2.088 -3.392 -1.538 1.00 96.88 113 ILE A O 1
ATOM 914 N N . TYR A 1 114 ? -1.396 -5.321 -2.467 1.00 96.81 114 TYR A N 1
ATOM 915 C CA . TYR A 1 114 ? -2.583 -6.079 -2.087 1.00 96.81 114 TYR A CA 1
ATOM 916 C C . TYR A 1 114 ? -2.710 -6.198 -0.562 1.00 96.81 114 TYR A C 1
ATOM 918 O O . TYR A 1 114 ? -3.768 -5.866 -0.020 1.00 96.81 114 TYR A O 1
ATOM 926 N N . ASP A 1 115 ? -1.633 -6.595 0.119 1.00 96.94 115 ASP A N 1
ATOM 927 C CA . ASP A 1 115 ? -1.594 -6.782 1.572 1.00 96.94 115 ASP A CA 1
ATOM 928 C C . ASP A 1 115 ? -1.891 -5.473 2.323 1.00 96.94 115 ASP A C 1
ATOM 930 O O . ASP A 1 115 ? -2.761 -5.440 3.196 1.00 96.94 115 ASP A O 1
ATOM 934 N N . ILE A 1 116 ? -1.243 -4.367 1.935 1.00 96.56 116 ILE A N 1
ATOM 935 C CA . ILE A 1 116 ? -1.471 -3.037 2.526 1.00 96.56 116 ILE A CA 1
ATOM 936 C C . ILE A 1 116 ? -2.934 -2.622 2.358 1.00 96.56 116 ILE A C 1
ATOM 938 O O . ILE A 1 116 ? -3.581 -2.188 3.311 1.00 96.56 116 ILE A O 1
ATOM 942 N N . ASN A 1 117 ? -3.498 -2.777 1.156 1.00 93.88 117 ASN A N 1
ATOM 943 C CA . ASN A 1 117 ? -4.888 -2.404 0.897 1.00 93.88 117 ASN A CA 1
ATOM 944 C C . ASN A 1 117 ? -5.881 -3.301 1.660 1.00 93.88 117 ASN A C 1
ATOM 946 O O . ASN A 1 117 ? -6.935 -2.818 2.078 1.00 93.88 117 ASN A O 1
ATOM 950 N N . ALA A 1 118 ? -5.571 -4.585 1.865 1.00 95.62 118 ALA A N 1
ATOM 951 C CA . ALA A 1 118 ? -6.373 -5.484 2.696 1.00 95.62 118 ALA A CA 1
ATOM 952 C C . ALA A 1 118 ? -6.340 -5.076 4.182 1.00 95.62 118 ALA A C 1
ATOM 954 O O . ALA A 1 118 ? -7.393 -5.015 4.828 1.00 95.62 118 ALA A O 1
ATOM 955 N N . ASN A 1 119 ? -5.166 -4.711 4.703 1.00 94.50 119 ASN A N 1
ATOM 956 C CA . ASN A 1 119 ? -5.018 -4.201 6.067 1.00 94.50 119 ASN A CA 1
ATOM 957 C C . ASN A 1 119 ? -5.750 -2.867 6.249 1.00 94.50 119 ASN A C 1
ATOM 959 O O . ASN A 1 119 ? -6.560 -2.736 7.163 1.00 94.50 119 ASN A O 1
ATOM 963 N N . ALA A 1 120 ? -5.564 -1.912 5.333 1.00 92.81 120 ALA A N 1
ATOM 964 C CA . ALA A 1 120 ? -6.249 -0.621 5.370 1.00 92.81 120 ALA A CA 1
ATOM 965 C C . ALA A 1 120 ? -7.780 -0.772 5.314 1.00 92.81 120 ALA A C 1
ATOM 967 O O . ALA A 1 120 ? -8.497 -0.066 6.019 1.00 92.81 120 ALA A O 1
ATOM 9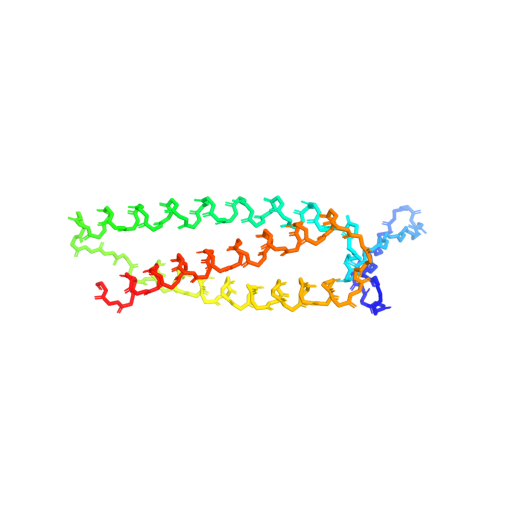68 N N . LYS A 1 121 ? -8.306 -1.720 4.522 1.00 92.69 121 LYS A N 1
ATOM 969 C CA . LYS A 1 121 ? -9.742 -2.057 4.533 1.00 92.69 121 LYS A CA 1
ATOM 970 C C . LYS A 1 121 ? -10.193 -2.594 5.886 1.00 92.69 121 LYS A C 1
ATOM 972 O O . LYS A 1 121 ? -11.225 -2.161 6.379 1.00 92.69 121 LYS A O 1
ATOM 977 N N . THR A 1 122 ? -9.417 -3.497 6.482 1.00 93.31 122 THR A N 1
ATOM 978 C CA . THR A 1 122 ? -9.719 -4.047 7.810 1.00 93.31 122 THR A CA 1
ATOM 979 C C . THR A 1 122 ? -9.774 -2.935 8.854 1.00 93.31 122 THR A C 1
ATOM 981 O O . THR A 1 122 ? -10.716 -2.883 9.635 1.00 93.31 122 THR A O 1
ATOM 984 N N . ILE A 1 123 ? -8.809 -2.013 8.834 1.00 90.88 123 ILE A N 1
ATOM 985 C CA . ILE A 1 123 ? -8.782 -0.859 9.739 1.00 90.88 123 ILE A CA 1
ATOM 986 C C . ILE A 1 123 ? -9.997 0.042 9.516 1.00 90.88 123 ILE A C 1
ATOM 988 O O . ILE A 1 123 ? -10.651 0.428 10.476 1.00 90.88 123 ILE A O 1
ATOM 992 N N . LEU A 1 124 ? -10.341 0.344 8.264 1.00 89.94 124 LEU A N 1
ATOM 993 C CA . LEU A 1 124 ? -11.520 1.150 7.962 1.00 89.94 124 LEU A CA 1
ATOM 994 C C . LEU A 1 124 ? -12.814 0.492 8.449 1.00 89.94 124 LEU A C 1
ATOM 996 O O . LEU A 1 124 ? -13.644 1.197 9.009 1.00 89.94 124 LEU A O 1
ATOM 1000 N N . SER A 1 125 ? -12.982 -0.823 8.282 1.00 89.56 125 SER A N 1
ATOM 1001 C CA . SER A 1 125 ? -14.144 -1.536 8.827 1.00 89.56 125 SER A CA 1
ATOM 1002 C C . SER A 1 125 ? -14.186 -1.444 10.350 1.00 89.56 125 SER A C 1
ATOM 1004 O O . SER A 1 125 ? -15.217 -1.086 10.900 1.00 89.56 125 SER A O 1
ATOM 1006 N N . LEU A 1 126 ? -13.054 -1.658 11.026 1.00 87.00 126 LEU A N 1
ATOM 1007 C CA . LEU A 1 126 ? -12.950 -1.515 12.482 1.00 87.00 126 LEU A CA 1
ATOM 1008 C C . LEU A 1 126 ? -13.304 -0.098 12.966 1.00 87.00 126 LEU A C 1
ATOM 1010 O O . LEU A 1 126 ? -13.949 0.049 13.991 1.00 87.00 126 LEU A O 1
ATOM 1014 N N . LEU A 1 127 ? -12.913 0.941 12.226 1.00 84.62 127 LEU A N 1
ATOM 1015 C CA . LEU A 1 127 ? -13.187 2.335 12.591 1.00 84.62 127 LEU A CA 1
ATOM 1016 C C . LEU A 1 127 ? -14.599 2.816 12.215 1.00 84.62 127 LEU A C 1
ATOM 1018 O O . LEU A 1 127 ? -15.092 3.747 12.838 1.00 84.62 127 LEU A O 1
ATOM 1022 N N . CYS A 1 128 ? -15.222 2.253 11.172 1.00 78.94 128 CYS A N 1
ATOM 1023 C CA . CYS A 1 128 ? -16.546 2.684 10.699 1.00 78.94 128 CYS A CA 1
ATOM 1024 C C . CYS A 1 128 ? -17.705 1.858 11.279 1.00 78.94 128 CYS A C 1
ATOM 1026 O O . CYS A 1 128 ? -18.830 2.348 11.306 1.00 78.94 128 CYS A O 1
ATOM 1028 N N . GLU A 1 129 ? -17.456 0.600 11.648 1.00 66.31 129 GLU A N 1
ATOM 1029 C CA . GLU A 1 129 ? -18.466 -0.352 12.147 1.00 66.31 129 GLU A CA 1
ATOM 1030 C C . GLU A 1 129 ? -18.303 -0.654 13.648 1.00 66.31 129 GLU A C 1
ATOM 1032 O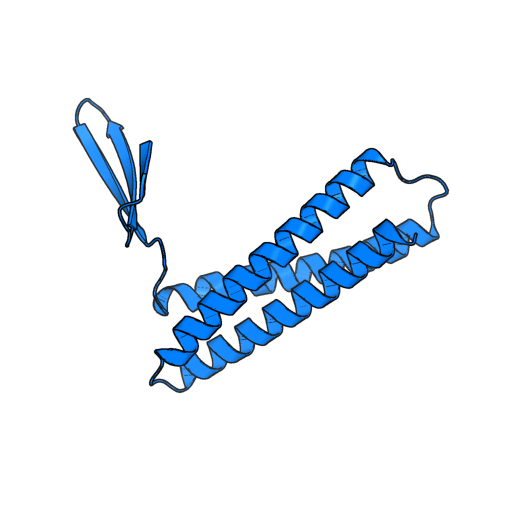 O . GLU A 1 129 ? -19.102 -1.406 14.207 1.00 66.31 129 GLU A O 1
ATOM 1037 N N . GLY A 1 130 ? -17.248 -0.108 14.263 1.00 54.38 130 GLY A N 1
ATOM 1038 C CA . GLY A 1 130 ? -16.882 -0.257 15.670 1.00 54.38 130 GLY A CA 1
ATOM 1039 C C . GLY A 1 130 ? -17.611 0.666 16.625 1.00 54.38 130 GLY A C 1
ATOM 1040 O O . GLY A 1 130 ? -17.957 1.792 16.207 1.00 54.38 130 GLY A O 1
#

Sequence (130 aa):
MLVNQGRYDVLTVTINDKEEKHEFPIFPGIEGMPLVLQELMTMQSDTAAQVNELKKRMSCFDSVIEEEVMTLIATYRVQRADMMGYHRRFSHWRDTISNPLESQGIALGFQLIYDINANAKTILSLLCEG

Foldseek 3Di:
DWDDPPQWTWDWDADPNDIDIDTHGPQDALVCLVVVLVVLVVLLVVLVVVLVVLVVVLVPDPDDDLVVLVVLLVVLVVVLVVLVVQVVSLVVNVVVDPDPVSVVSSVSSVVSSVSSNVSSVSSNCSSVVD

Organism: NCBI:txid663321

pLDDT: mean 81.41, std 13.05, range [48.84, 97.69]

Radius of gyration: 19.33 Å; chains: 1; bounding box: 43×47×47 Å

Secondary structure (DSSP, 8-state):
-EEE-SSEEEEEEEETTEEEEEEEESS--GGGHHHHHHHHHHHHHHHHHHHHHHHHHHTT-S---HHHHHHHHHHHHHHHHHHHHHHHHHHHHHHH---HHHHHHHHHHHHHHHHHHHHHHHHHHHHHH-